Protein AF-A0A914NY02-F1 (afdb_monomer)

Radius of gyration: 13.59 Å; Cα contacts (8 Å, |Δi|>4): 62; chains: 1; bounding box: 22×23×45 Å

Structure (mmCIF, N/CA/C/O backbone):
data_AF-A0A914NY02-F1
#
_entry.id   AF-A0A914NY02-F1
#
loop_
_atom_site.group_PDB
_atom_site.id
_atom_site.type_symbol
_atom_site.label_atom_id
_atom_site.label_alt_id
_atom_site.label_comp_id
_atom_site.label_asym_id
_atom_site.label_entity_id
_atom_site.label_seq_id
_atom_site.pdbx_PDB_ins_code
_atom_site.Cartn_x
_atom_site.Cartn_y
_atom_site.Cartn_z
_atom_site.occupancy
_atom_site.B_iso_or_equiv
_atom_site.auth_seq_id
_atom_site.auth_comp_id
_atom_site.auth_asym_id
_atom_site.auth_atom_id
_atom_site.pdbx_PDB_model_num
ATOM 1 N N . MET A 1 1 ? 7.414 -8.999 -32.925 1.00 41.62 1 MET A N 1
ATOM 2 C CA . MET A 1 1 ? 7.265 -9.851 -31.723 1.00 41.62 1 MET A CA 1
ATOM 3 C C . MET A 1 1 ? 7.013 -8.933 -30.530 1.00 41.62 1 MET A C 1
ATOM 5 O O . MET A 1 1 ? 7.970 -8.479 -29.931 1.00 41.62 1 MET A O 1
ATOM 9 N N . GLU A 1 2 ? 5.759 -8.584 -30.221 1.00 51.72 2 GLU A N 1
ATOM 10 C CA . GLU A 1 2 ? 5.443 -7.586 -29.164 1.00 51.72 2 GLU A CA 1
ATOM 11 C C . GLU A 1 2 ? 4.328 -8.029 -28.200 1.00 51.72 2 GLU A C 1
ATOM 13 O O . GLU A 1 2 ? 3.850 -7.258 -27.375 1.00 51.72 2 GLU A O 1
ATOM 18 N N . ILE A 1 3 ? 3.922 -9.300 -28.246 1.00 54.66 3 ILE A N 1
ATOM 19 C CA . ILE A 1 3 ? 2.819 -9.807 -27.411 1.00 54.66 3 ILE A CA 1
ATOM 20 C C . ILE A 1 3 ? 3.298 -10.116 -25.973 1.00 54.66 3 ILE A C 1
ATOM 22 O O . ILE A 1 3 ? 2.526 -10.038 -25.021 1.00 54.66 3 ILE A O 1
ATOM 26 N N . GLY A 1 4 ? 4.594 -10.395 -25.785 1.00 48.91 4 GLY A N 1
ATOM 27 C CA . GLY A 1 4 ? 5.151 -10.874 -24.511 1.00 48.91 4 GLY A CA 1
ATOM 28 C C . GLY A 1 4 ? 5.300 -9.832 -23.394 1.00 48.91 4 GLY A C 1
ATOM 29 O O . GLY A 1 4 ? 5.439 -10.213 -22.238 1.00 48.91 4 GLY 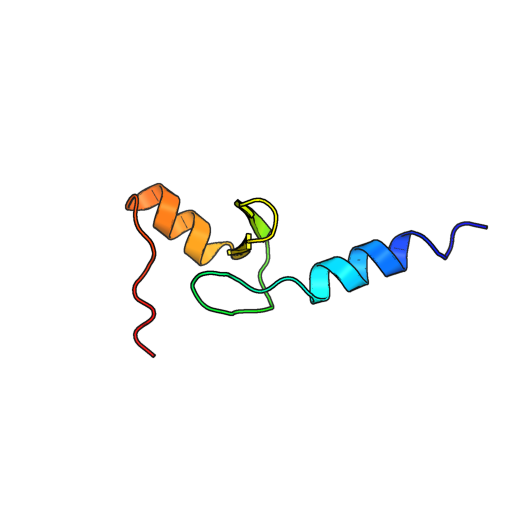A O 1
ATOM 30 N N . ASN A 1 5 ? 5.256 -8.530 -23.697 1.00 55.78 5 ASN A N 1
ATOM 31 C CA . ASN A 1 5 ? 5.612 -7.493 -22.715 1.00 55.78 5 ASN A CA 1
ATOM 32 C C . ASN A 1 5 ? 4.401 -6.966 -21.917 1.00 55.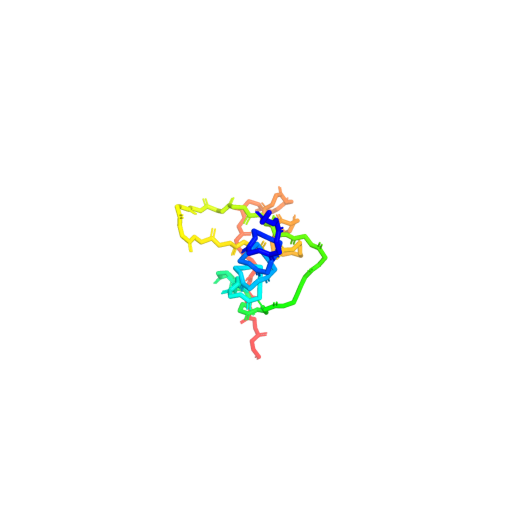78 5 ASN A C 1
ATOM 34 O O . ASN A 1 5 ? 4.504 -6.613 -20.745 1.00 55.78 5 ASN A O 1
ATOM 38 N N . LYS A 1 6 ? 3.206 -6.972 -22.523 1.00 54.53 6 LYS A N 1
ATOM 39 C CA . LYS A 1 6 ? 1.992 -6.440 -21.882 1.00 54.53 6 LYS A CA 1
ATOM 40 C C . LYS A 1 6 ? 1.417 -7.391 -20.827 1.00 54.53 6 LYS A C 1
ATOM 42 O O . LYS A 1 6 ? 0.862 -6.938 -19.830 1.00 54.53 6 LYS A O 1
ATOM 47 N N . ILE A 1 7 ? 1.580 -8.703 -21.026 1.00 61.34 7 ILE A N 1
ATOM 48 C CA . ILE A 1 7 ? 1.087 -9.725 -20.095 1.00 61.34 7 ILE A CA 1
ATOM 49 C C . ILE A 1 7 ? 1.913 -9.727 -18.800 1.00 61.34 7 ILE A C 1
ATOM 51 O O . ILE A 1 7 ? 1.319 -9.724 -17.727 1.00 61.34 7 ILE A O 1
ATOM 55 N N . SER A 1 8 ? 3.249 -9.641 -18.870 1.00 61.69 8 SER A N 1
ATOM 56 C CA 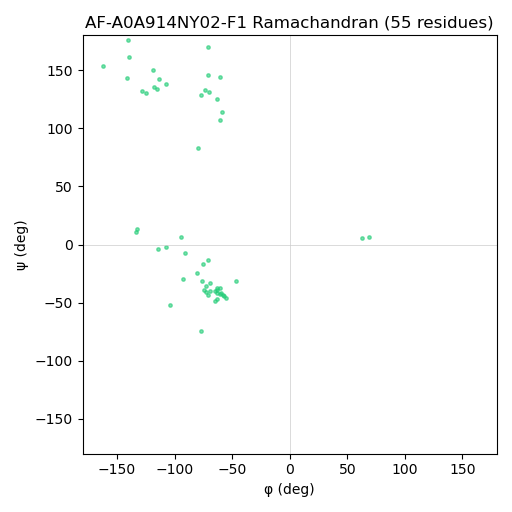. SER A 1 8 ? 4.104 -9.582 -17.669 1.00 61.69 8 SER A CA 1
ATOM 57 C C . SER A 1 8 ? 3.749 -8.410 -16.752 1.00 61.69 8 SER A C 1
ATOM 59 O O . SER A 1 8 ? 3.572 -8.614 -15.553 1.00 61.69 8 SER A O 1
ATOM 61 N N . GLY A 1 9 ? 3.522 -7.215 -17.313 1.00 58.47 9 GLY A N 1
ATOM 62 C CA . GLY A 1 9 ? 3.115 -6.046 -16.528 1.00 58.47 9 GLY A CA 1
ATOM 63 C C . GLY A 1 9 ? 1.756 -6.213 -15.833 1.00 58.47 9 GLY A C 1
ATOM 64 O O . GLY A 1 9 ? 1.596 -5.797 -14.687 1.00 58.47 9 GLY A O 1
ATOM 65 N N . ILE A 1 10 ? 0.784 -6.865 -16.48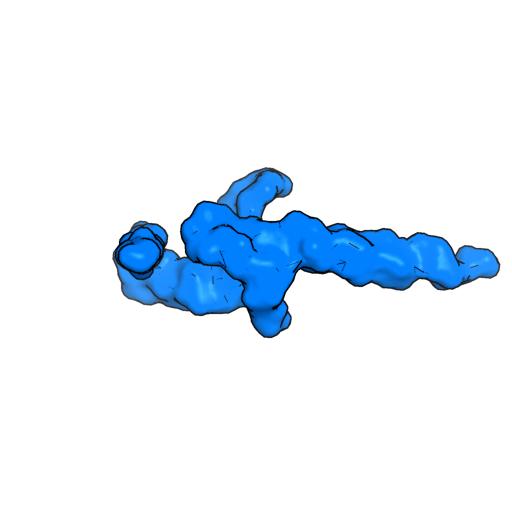2 1.00 63.81 10 ILE A N 1
ATOM 66 C CA . ILE A 1 10 ? -0.543 -7.142 -15.899 1.00 63.81 10 ILE A CA 1
ATOM 67 C C . ILE A 1 10 ? -0.459 -8.244 -14.831 1.00 63.81 10 ILE A C 1
ATOM 69 O O . ILE A 1 10 ? -1.078 -8.129 -13.771 1.00 63.81 10 ILE A O 1
ATOM 73 N N . ILE A 1 11 ? 0.329 -9.297 -15.071 1.00 60.41 11 ILE A N 1
ATOM 74 C CA . ILE A 1 11 ? 0.528 -10.390 -14.108 1.00 60.41 11 ILE A CA 1
ATOM 75 C C . ILE A 1 11 ? 1.237 -9.879 -12.845 1.00 60.41 11 ILE A C 1
ATOM 77 O O . ILE A 1 11 ? 0.843 -10.259 -11.742 1.00 60.41 11 ILE A O 1
ATOM 81 N N . GLU A 1 12 ? 2.231 -8.992 -12.967 1.00 60.53 12 GLU A N 1
ATOM 82 C CA . GLU A 1 12 ? 2.878 -8.361 -11.806 1.00 60.53 12 GLU A CA 1
ATOM 83 C C . GLU A 1 12 ? 1.911 -7.494 -10.994 1.00 60.53 12 GLU A C 1
ATOM 85 O O . GLU A 1 12 ? 1.936 -7.539 -9.763 1.00 60.53 12 GLU A O 1
ATOM 90 N N . VAL A 1 13 ? 1.002 -6.757 -11.650 1.00 60.16 13 VAL A N 1
ATOM 91 C CA . VAL A 1 13 ? -0.039 -5.984 -10.949 1.00 60.16 13 VAL A CA 1
ATOM 92 C C . VAL A 1 13 ? -0.921 -6.900 -10.099 1.00 60.16 13 VAL A C 1
ATOM 94 O O . VAL A 1 13 ? -1.203 -6.556 -8.952 1.00 60.16 13 VAL A O 1
ATOM 97 N N . ASN A 1 14 ? -1.296 -8.070 -10.622 1.00 62.97 14 ASN A N 1
ATOM 98 C CA . ASN A 1 14 ? -2.147 -9.039 -9.924 1.00 62.97 14 ASN A CA 1
ATOM 99 C C . ASN A 1 14 ? -1.455 -9.755 -8.752 1.00 62.97 14 ASN A C 1
ATOM 101 O O . ASN A 1 14 ? -2.132 -10.382 -7.939 1.00 62.97 14 ASN A O 1
ATOM 105 N N . LYS A 1 15 ? -0.125 -9.663 -8.632 1.00 73.06 15 LYS A N 1
ATOM 106 C CA . LYS A 1 15 ? 0.621 -10.198 -7.481 1.00 73.06 15 LYS A CA 1
ATOM 107 C C . LYS A 1 15 ? 0.797 -9.185 -6.350 1.00 73.06 15 LYS A C 1
ATOM 109 O O . LYS A 1 15 ? 1.285 -9.556 -5.282 1.00 73.06 15 LYS A O 1
ATOM 114 N N . ARG A 1 16 ? 0.418 -7.918 -6.545 1.00 85.81 16 ARG A N 1
ATOM 115 C CA . ARG A 1 16 ? 0.564 -6.905 -5.497 1.00 85.81 16 ARG A CA 1
ATOM 116 C C . ARG A 1 16 ? -0.474 -7.107 -4.400 1.00 85.81 16 ARG A C 1
ATOM 118 O O . ARG A 1 16 ? -1.662 -7.290 -4.647 1.00 85.81 16 ARG A O 1
ATOM 125 N N . LYS A 1 17 ? 0.006 -7.060 -3.162 1.00 91.25 17 LYS A N 1
ATOM 126 C CA . LYS A 1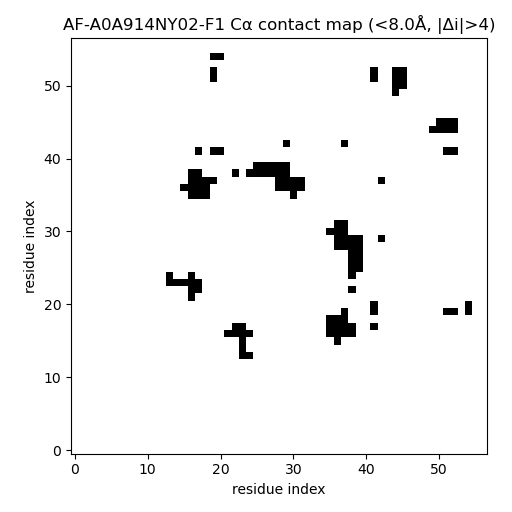 17 ? -0.793 -7.177 -1.947 1.00 91.25 17 LYS A CA 1
ATOM 127 C C . LYS A 1 17 ? -0.467 -6.004 -1.042 1.00 91.25 17 LYS A C 1
ATOM 129 O O . LYS A 1 17 ? 0.704 -5.701 -0.818 1.00 91.25 17 LYS A O 1
ATOM 134 N N . CYS A 1 18 ? -1.496 -5.346 -0.517 1.00 92.06 18 CYS A N 1
ATOM 135 C CA . CYS A 1 18 ? -1.298 -4.248 0.417 1.00 92.06 18 CYS A CA 1
ATOM 136 C C . CYS A 1 18 ? -0.618 -4.770 1.688 1.00 92.06 18 CYS A C 1
ATOM 138 O O . CYS A 1 18 ? -1.129 -5.684 2.335 1.00 92.06 18 CYS A O 1
ATOM 140 N N . PHE A 1 19 ? 0.507 -4.168 2.067 1.00 92.56 19 PHE A N 1
ATOM 141 C CA . PHE A 1 19 ? 1.248 -4.505 3.280 1.00 92.56 19 PHE A CA 1
ATOM 142 C C . PHE A 1 19 ? 0.404 -4.295 4.539 1.00 92.56 19 PHE A C 1
ATOM 144 O O . PHE A 1 19 ? 0.466 -5.101 5.461 1.00 92.56 19 PHE A O 1
ATOM 151 N N . ASN A 1 20 ? -0.425 -3.245 4.549 1.00 91.00 20 ASN A N 1
ATOM 152 C CA . ASN A 1 20 ? -1.297 -2.958 5.676 1.00 91.00 20 ASN A CA 1
ATOM 153 C C . ASN A 1 20 ? -2.519 -3.889 5.674 1.00 91.00 20 ASN A C 1
ATOM 155 O O . ASN A 1 20 ? -2.569 -4.825 6.459 1.00 91.00 20 ASN A O 1
ATOM 159 N N . CYS A 1 21 ? -3.499 -3.679 4.789 1.00 92.44 21 CYS A N 1
ATOM 160 C CA . CYS A 1 21 ? -4.800 -4.366 4.853 1.00 92.44 21 CYS A CA 1
ATOM 161 C C . CYS A 1 21 ? -4.919 -5.637 4.000 1.00 92.44 21 CYS A C 1
ATOM 163 O O . CYS A 1 21 ? -6.007 -6.192 3.885 1.00 92.44 21 CYS A O 1
ATOM 165 N N . ARG A 1 22 ? -3.830 -6.110 3.381 1.00 91.19 22 ARG A N 1
ATOM 166 C CA . ARG A 1 2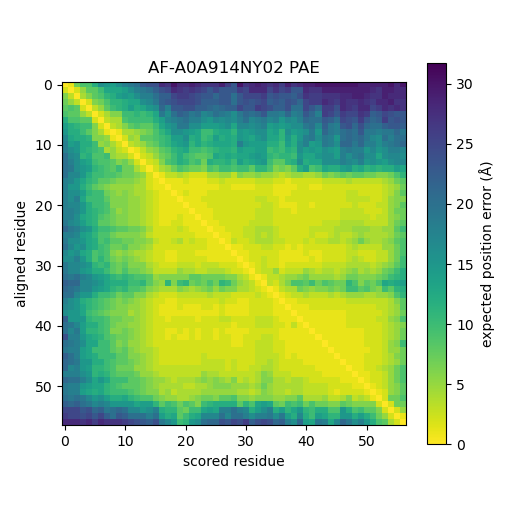2 ? -3.778 -7.378 2.627 1.00 91.19 22 ARG A CA 1
ATOM 167 C C . ARG A 1 22 ? -4.688 -7.482 1.396 1.00 91.19 22 ARG A C 1
ATOM 169 O O . ARG A 1 22 ? -4.694 -8.546 0.780 1.00 91.19 22 ARG A O 1
ATOM 176 N N . VAL A 1 23 ? -5.387 -6.415 1.000 1.00 90.94 23 VAL A N 1
ATOM 177 C CA . VAL A 1 23 ? -6.162 -6.390 -0.251 1.00 90.94 23 VAL A CA 1
ATOM 178 C C . VAL A 1 23 ? -5.246 -6.621 -1.448 1.00 90.94 23 VAL A C 1
ATOM 180 O O . VAL A 1 23 ? -4.100 -6.167 -1.455 1.00 90.94 23 VAL A O 1
ATOM 183 N N . THR A 1 24 ? -5.759 -7.324 -2.450 1.00 90.06 24 THR A N 1
ATOM 184 C CA . THR A 1 24 ? -5.095 -7.587 -3.738 1.00 90.06 24 THR A CA 1
ATOM 185 C C . THR A 1 24 ? -5.721 -6.790 -4.883 1.00 90.06 24 THR A C 1
ATOM 187 O O . THR A 1 24 ? -5.248 -6.838 -6.012 1.00 90.06 24 THR A O 1
ATOM 190 N N . GLN A 1 25 ? -6.777 -6.028 -4.591 1.00 88.19 25 GLN A N 1
ATOM 191 C CA . GLN A 1 25 ? -7.478 -5.168 -5.534 1.00 88.19 25 GLN A CA 1
ATOM 192 C C . GLN A 1 25 ? -7.524 -3.746 -4.978 1.00 88.19 25 GLN A C 1
ATOM 194 O O . GLN A 1 25 ? -7.849 -3.527 -3.812 1.00 88.19 25 GLN A O 1
ATOM 199 N N . THR A 1 26 ? -7.146 -2.783 -5.809 1.00 89.12 26 THR A N 1
ATOM 200 C CA . THR A 1 26 ? -7.142 -1.346 -5.509 1.00 89.12 26 THR A CA 1
ATOM 201 C C . THR A 1 26 ? -7.077 -0.588 -6.830 1.00 89.12 26 THR A C 1
ATOM 203 O O . THR A 1 26 ? -6.551 -1.110 -7.813 1.00 89.12 26 THR A O 1
ATOM 206 N N . GLN A 1 27 ? -7.586 0.642 -6.859 1.00 89.12 27 GLN A N 1
ATOM 207 C CA . GLN A 1 27 ? -7.521 1.499 -8.048 1.00 89.12 27 GLN A CA 1
ATOM 208 C C . GLN A 1 27 ? -6.088 1.962 -8.342 1.00 89.12 27 GLN A C 1
ATOM 210 O O . GLN A 1 27 ? -5.697 2.093 -9.498 1.00 89.12 27 GLN A O 1
ATOM 215 N N . GLN A 1 28 ? -5.294 2.169 -7.289 1.00 89.88 28 GLN A N 1
ATOM 216 C CA . GLN A 1 28 ? -3.902 2.588 -7.384 1.00 89.88 28 GLN A CA 1
ATOM 217 C C . GLN A 1 28 ? -3.045 1.880 -6.330 1.00 89.88 28 GLN A C 1
ATOM 219 O O . GLN A 1 28 ? -3.485 1.639 -5.201 1.00 89.88 28 GLN A O 1
ATOM 224 N N . TRP A 1 29 ? -1.816 1.547 -6.723 1.00 91.50 29 TRP A N 1
ATOM 225 C CA . TRP A 1 29 ? -0.781 0.979 -5.864 1.00 91.50 29 TRP A CA 1
ATOM 226 C C . TRP A 1 29 ? 0.296 2.024 -5.577 1.00 91.50 29 TRP A C 1
ATOM 228 O O . TRP A 1 29 ? 0.738 2.725 -6.486 1.00 91.50 29 TRP A O 1
ATOM 238 N N . TYR A 1 30 ? 0.749 2.086 -4.328 1.00 92.81 30 TYR A N 1
ATOM 239 C CA . TYR A 1 30 ? 1.824 2.972 -3.880 1.00 92.81 30 TYR A CA 1
ATOM 240 C C . TYR A 1 30 ? 2.996 2.147 -3.352 1.00 92.81 30 TYR A C 1
ATOM 242 O O . TY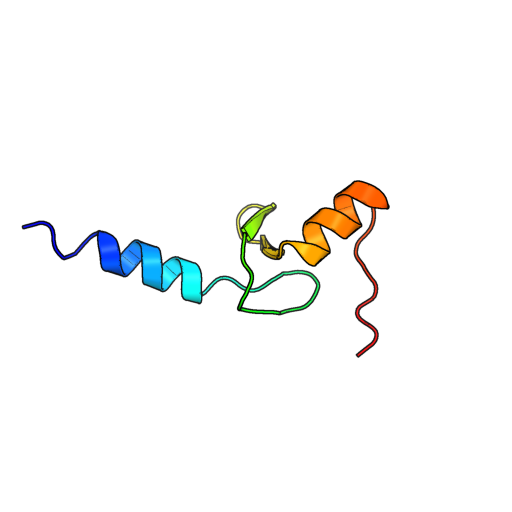R A 1 30 ? 2.792 1.198 -2.596 1.00 92.81 30 TYR A O 1
ATOM 250 N N . ASN A 1 31 ? 4.225 2.507 -3.722 1.00 90.94 31 ASN A N 1
ATOM 251 C CA . ASN A 1 31 ? 5.427 1.853 -3.204 1.00 90.94 31 ASN A CA 1
ATOM 252 C C . ASN A 1 31 ? 5.715 2.354 -1.783 1.00 90.94 31 ASN A C 1
ATOM 254 O O . ASN A 1 31 ? 5.766 3.560 -1.549 1.00 90.94 31 ASN A O 1
ATOM 258 N N . LEU A 1 32 ? 5.909 1.432 -0.841 1.00 84.56 32 LEU A N 1
ATOM 259 C CA . LEU A 1 32 ? 6.266 1.741 0.545 1.00 84.56 32 LEU A CA 1
ATOM 260 C C . LEU A 1 32 ? 7.752 1.472 0.813 1.00 84.56 32 LEU A C 1
ATOM 262 O O . LEU A 1 32 ? 8.450 2.331 1.340 1.00 84.56 32 LEU A O 1
ATOM 266 N N . LEU A 1 33 ? 8.211 0.270 0.464 1.00 83.56 33 LEU A N 1
ATOM 267 C CA . LEU A 1 33 ? 9.599 -0.199 0.533 1.00 83.56 33 LEU A CA 1
ATOM 268 C C . LEU A 1 33 ? 9.871 -1.051 -0.712 1.00 83.56 33 LEU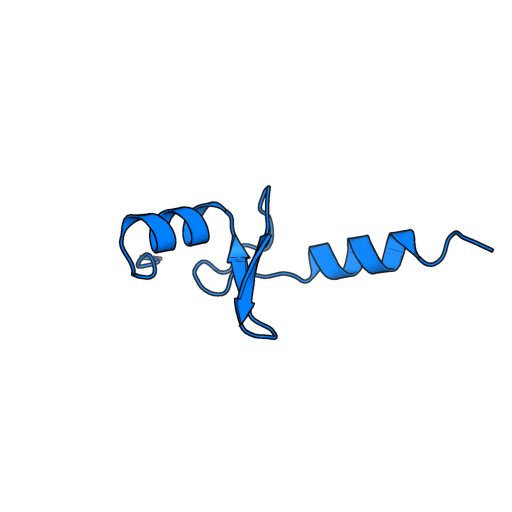 A C 1
ATOM 270 O O . LEU A 1 33 ? 8.950 -1.311 -1.483 1.00 83.56 33 LEU A O 1
ATOM 274 N N . LYS A 1 34 ? 11.116 -1.513 -0.886 1.00 77.25 34 LYS A N 1
ATOM 275 C CA . LYS A 1 34 ? 11.594 -2.229 -2.083 1.00 77.25 34 LYS A CA 1
ATOM 276 C C . LYS A 1 34 ? 10.657 -3.349 -2.576 1.00 77.25 34 LYS A C 1
ATOM 278 O O . LYS A 1 34 ? 10.565 -3.553 -3.777 1.00 77.25 34 LYS A O 1
ATOM 283 N N . GLU A 1 35 ? 9.930 -4.007 -1.668 1.00 79.75 35 GLU A N 1
ATOM 284 C CA . GLU A 1 35 ? 8.990 -5.100 -1.977 1.00 79.75 35 GLU A CA 1
ATOM 285 C C . GLU A 1 35 ? 7.619 -4.953 -1.285 1.00 79.75 35 GLU A C 1
ATOM 287 O O . GLU A 1 35 ? 6.821 -5.888 -1.254 1.00 79.75 35 GLU A O 1
ATOM 292 N N . HIS A 1 36 ? 7.318 -3.779 -0.720 1.00 88.25 36 HIS A N 1
ATOM 293 C CA . HIS A 1 36 ? 6.052 -3.541 -0.025 1.00 88.25 36 HIS A CA 1
ATOM 294 C C . HIS A 1 36 ? 5.222 -2.482 -0.736 1.00 88.25 36 HIS A C 1
ATOM 296 O O . HIS A 1 36 ? 5.714 -1.396 -1.049 1.00 88.25 36 HIS A O 1
ATOM 302 N N . TYR A 1 37 ? 3.935 -2.778 -0.904 1.00 91.19 37 TYR A N 1
ATOM 303 C CA . TYR A 1 37 ? 2.974 -1.901 -1.564 1.00 91.19 37 TYR A CA 1
ATOM 304 C C . TYR A 1 37 ? 1.848 -1.511 -0.610 1.00 91.19 37 TYR A C 1
ATOM 306 O O . TYR A 1 37 ? 1.466 -2.284 0.268 1.00 91.19 37 TYR A O 1
ATOM 314 N N . LEU A 1 38 ? 1.276 -0.328 -0.798 1.00 93.31 38 LEU A N 1
ATOM 315 C CA . LEU A 1 38 ? 0.039 0.099 -0.153 1.00 93.31 38 LEU A CA 1
ATOM 316 C C . LEU A 1 38 ? -1.060 0.265 -1.196 1.00 93.31 38 LEU A C 1
ATOM 318 O O . LEU A 1 38 ? -0.811 0.739 -2.305 1.00 93.31 38 LEU A O 1
ATOM 322 N N . CYS A 1 39 ? -2.279 -0.118 -0.823 1.00 94.69 39 CYS A N 1
ATOM 323 C CA . CYS A 1 39 ? -3.468 0.276 -1.567 1.00 94.69 39 CYS A CA 1
ATOM 324 C C . CYS A 1 39 ? -3.749 1.771 -1.382 1.00 94.69 39 CYS A C 1
ATOM 326 O O . CYS A 1 39 ? -3.168 2.424 -0.505 1.00 94.69 39 CYS A O 1
ATOM 328 N N . ASN A 1 40 ? -4.680 2.287 -2.178 1.00 94.12 40 ASN A N 1
ATOM 329 C CA . ASN A 1 40 ? -5.068 3.688 -2.160 1.00 94.12 40 ASN A CA 1
ATOM 330 C C . ASN A 1 40 ? -5.508 4.152 -0.764 1.00 94.12 40 ASN A C 1
ATOM 332 O O . ASN A 1 40 ? -4.984 5.131 -0.231 1.00 94.12 40 ASN A O 1
ATOM 336 N N . GLU A 1 41 ? -6.344 3.358 -0.104 1.00 94.38 41 GLU A N 1
ATOM 337 C CA . GLU A 1 41 ? -6.941 3.718 1.187 1.00 94.38 41 GLU A CA 1
ATOM 338 C C . GLU A 1 41 ? -5.895 3.738 2.307 1.00 94.38 41 GLU A C 1
ATOM 340 O O . GLU A 1 41 ? -5.891 4.628 3.160 1.00 94.38 41 GLU A O 1
ATOM 345 N N . CYS A 1 42 ? -4.966 2.778 2.301 1.00 93.69 42 CYS A N 1
ATOM 346 C CA . CYS A 1 42 ? -3.904 2.720 3.305 1.00 93.69 42 CYS A CA 1
ATOM 347 C C . CYS A 1 42 ? -2.853 3.807 3.086 1.00 93.69 42 CYS A C 1
ATOM 349 O O . CYS A 1 42 ? -2.332 4.347 4.064 1.00 93.69 42 CYS A O 1
ATOM 351 N N . ASN A 1 43 ? -2.553 4.145 1.829 1.00 94.81 43 ASN A N 1
ATOM 352 C CA . ASN A 1 43 ? -1.663 5.255 1.522 1.00 94.81 43 ASN A CA 1
ATOM 353 C C . ASN A 1 43 ? -2.279 6.586 1.969 1.00 94.81 43 ASN A C 1
ATOM 355 O O . ASN A 1 43 ? -1.638 7.335 2.705 1.00 94.81 43 ASN A O 1
ATOM 359 N N . ALA A 1 44 ? -3.542 6.840 1.616 1.00 93.88 44 ALA A N 1
ATOM 360 C CA . ALA A 1 44 ? -4.263 8.043 2.027 1.00 93.88 44 ALA A CA 1
ATOM 361 C C . ALA A 1 44 ? -4.322 8.182 3.558 1.00 93.88 44 ALA A C 1
ATOM 363 O O . ALA A 1 44 ? -4.051 9.257 4.097 1.00 93.88 44 ALA A O 1
ATOM 364 N N . TYR A 1 45 ? -4.594 7.086 4.276 1.00 94.50 45 TYR A N 1
ATOM 365 C CA . TYR A 1 45 ? -4.587 7.087 5.739 1.00 94.50 45 TYR A CA 1
ATOM 366 C C . TYR A 1 45 ? -3.196 7.403 6.305 1.00 94.50 45 TYR A C 1
ATOM 368 O O . TYR A 1 45 ? -3.064 8.269 7.171 1.00 94.50 45 TYR A O 1
ATOM 376 N N . LYS A 1 46 ? -2.147 6.752 5.789 1.00 93.06 46 LYS A N 1
ATOM 377 C CA . LYS A 1 46 ? -0.769 6.997 6.229 1.00 93.06 46 LYS A CA 1
ATOM 378 C C . LYS A 1 46 ? -0.348 8.447 5.985 1.00 93.06 46 LYS A C 1
ATOM 380 O O . LYS A 1 46 ? 0.250 9.048 6.869 1.00 93.06 46 LYS A O 1
ATOM 385 N N . HIS A 1 47 ? -0.688 9.018 4.830 1.00 92.38 47 HIS A N 1
ATOM 386 C CA . HIS A 1 47 ? -0.416 10.423 4.520 1.00 92.38 47 HIS A CA 1
ATOM 387 C C . HIS A 1 47 ? -1.149 11.379 5.466 1.00 92.38 47 HIS A C 1
ATOM 389 O O . HIS A 1 47 ? -0.563 12.362 5.909 1.00 92.38 47 HIS A O 1
ATOM 395 N N . LYS A 1 48 ? -2.413 11.091 5.797 1.00 93.75 48 LYS A N 1
ATOM 396 C CA . LYS A 1 48 ? -3.233 11.962 6.648 1.00 93.75 48 LYS A CA 1
ATOM 397 C C . LYS A 1 48 ? -2.854 11.899 8.130 1.00 93.75 48 LYS A C 1
ATOM 399 O O . LYS A 1 48 ? -2.899 12.918 8.808 1.00 93.75 48 LYS A O 1
ATOM 404 N N . TYR A 1 49 ? -2.522 10.714 8.641 1.00 93.31 49 TYR A N 1
ATOM 405 C CA . TYR A 1 49 ? -2.353 10.477 10.081 1.00 93.31 49 TYR A CA 1
ATOM 406 C C . TYR A 1 49 ? -0.921 10.121 10.495 1.00 93.31 49 TYR A C 1
ATOM 408 O O . TYR A 1 49 ? -0.666 9.923 11.680 1.00 93.31 49 TYR A O 1
ATOM 416 N N . GLY A 1 50 ? 0.005 9.972 9.544 1.00 91.62 50 GLY A N 1
ATOM 417 C CA . GLY A 1 50 ? 1.398 9.599 9.808 1.00 91.62 50 GLY A CA 1
ATOM 418 C C . GLY A 1 50 ? 1.599 8.164 10.312 1.00 91.62 50 GLY A C 1
ATOM 419 O O . GLY A 1 50 ? 2.714 7.794 10.666 1.00 91.62 50 GLY A O 1
ATOM 420 N N . LYS A 1 51 ? 0.546 7.338 10.349 1.00 89.50 51 LYS A N 1
ATOM 421 C CA . LYS A 1 51 ? 0.572 5.969 10.889 1.00 89.50 51 LYS A CA 1
ATOM 422 C C . LYS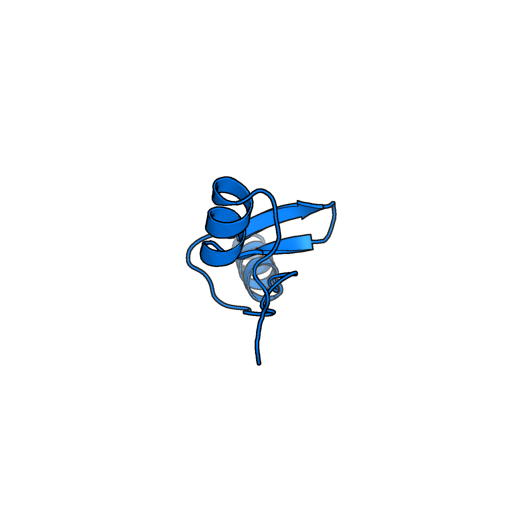 A 1 51 ? -0.238 5.004 10.032 1.00 89.50 51 LYS A C 1
ATOM 424 O O . LYS A 1 51 ? -1.086 5.426 9.249 1.00 89.50 51 LYS A O 1
ATOM 429 N N . PHE A 1 52 ? 0.009 3.705 10.180 1.00 87.69 52 PHE A N 1
ATOM 430 C CA . PHE A 1 52 ? -0.830 2.685 9.554 1.00 87.69 52 PHE A CA 1
ATOM 431 C C . PHE A 1 52 ? -2.199 2.614 10.233 1.00 87.69 52 PHE A C 1
ATOM 433 O O . PHE A 1 52 ? -2.319 2.831 11.439 1.00 87.69 52 PHE A O 1
ATOM 440 N N . ARG A 1 53 ? -3.237 2.323 9.443 1.00 83.31 53 ARG A N 1
ATOM 441 C CA . ARG A 1 53 ? -4.578 2.067 9.971 1.00 83.31 53 ARG A CA 1
ATOM 442 C C . ARG A 1 53 ? -4.559 0.726 10.699 1.00 83.31 53 ARG A C 1
ATOM 444 O O . ARG A 1 53 ? -4.126 -0.258 10.103 1.00 83.31 53 ARG A O 1
ATOM 451 N N . SER A 1 54 ? -5.084 0.679 11.922 1.00 80.06 54 SER A N 1
ATOM 452 C CA . SER A 1 54 ? -5.408 -0.576 12.600 1.00 80.06 54 SER A CA 1
ATOM 453 C C . SER A 1 54 ? -6.408 -1.345 11.741 1.00 80.06 54 SER A C 1
ATOM 455 O O . SER A 1 54 ? -7.528 -0.879 11.526 1.00 80.06 54 SER A O 1
ATOM 457 N N . ASN A 1 55 ? -6.003 -2.493 11.204 1.00 66.00 55 ASN A N 1
ATOM 458 C CA . ASN A 1 55 ? -6.970 -3.423 10.640 1.00 66.00 55 ASN A CA 1
ATOM 459 C C . ASN A 1 55 ? -7.572 -4.169 11.827 1.00 66.00 55 ASN A C 1
ATOM 461 O O . ASN A 1 55 ? -7.081 -5.229 12.206 1.00 66.00 55 ASN A O 1
ATOM 465 N N . GLU A 1 56 ? -8.567 -3.564 12.469 1.00 55.72 56 GLU A N 1
ATOM 466 C CA . GLU A 1 56 ? -9.531 -4.361 13.219 1.00 55.72 56 GLU A CA 1
ATOM 467 C C . GLU A 1 56 ? -10.180 -5.292 12.188 1.00 55.72 56 GLU A C 1
ATOM 469 O O . GLU A 1 56 ? -10.833 -4.834 11.246 1.00 55.72 56 GLU A O 1
ATOM 474 N N . LEU A 1 57 ? -9.793 -6.565 12.283 1.00 49.50 57 LEU A N 1
ATOM 475 C CA . LEU A 1 57 ? -10.415 -7.697 11.608 1.00 49.50 57 LEU A CA 1
ATOM 476 C C . LEU A 1 57 ? -11.805 -7.922 12.196 1.00 49.50 57 LEU A C 1
ATOM 478 O O . LEU A 1 57 ? -11.912 -7.850 13.441 1.00 49.50 57 LEU A O 1
#

Organism: Meloidogyne incognita (NCBI:txid6306)

Sequence (57 aa):
MEIGNKISGIIEVNKRKCFNCRVTQTQQWYNLLKEHYLCNECNAYKHKYGKFRSNEL

Nearest PDB structures (foldseek):
  3vek-assembly2_F  TM=8.644E-01  e=3.595E-03  Mus musculus
  3dfx-assembly1_B  TM=8.897E-01  e=8.890E-03  Mus musculus
  2vut-assembly21_M  TM=8.696E-01  e=1.175E-02  Aspergillus nidulans FGSC A4
  2vuu-assembly3_K  TM=8.753E-01  e=2.050E-02  Aspergillus nidulans FGSC A4
  7gat-assembly1_A  TM=7.144E-01  e=5.854E-03  Aspergillus nidulans

InterPro domains:
  IPR000679 Zinc finger, GATA-type [PF00320] (18-51)
  IPR000679 Zinc finger, GATA-type [PS50114] (12-57)
  IPR013088 Zinc finger, NHR/GATA-type [G3DSA:3.30.50.10] (12-57)

Solvent-accessible surface area (backbone atoms only — not comparable to full-atom values): 3622 Å² total; per-residue (Å²): 141,75,74,75,64,63,54,54,58,54,55,56,56,66,68,44,44,17,68,79,81,58,46,60,75,63,98,43,80,40,83,74,50,102,89,36,33,26,33,49,68,55,44,54,42,26,71,74,67,77,42,80,74,81,76,82,125

Foldseek 3Di:
DPPPPPVVVVVVLQPAAAPQQRDSDAPDWDDDDPRHIHHPVQVVCCVVPVDGDPPPD

pLDDT: mean 79.87, std 15.89, range [41.62, 94.81]

Secondary structure (DSSP, 8-state):
--SHHHHHHHHHHHT--BTTT--S--S-EEEEETTEEEEHHHHHHHHHHSS------

Mean predicted aligned error: 8.59 Å